Protein AF-A0A6F8PV97-F1 (afdb_monomer_lite)

Radius of gyration: 17.8 Å; chains: 1; bounding box: 42×23×50 Å

InterPro domains:
  IPR000701 Succinate dehydrogenase/fumarate reductase type B, transmembrane subunit [PF01127] (8-99)
  IPR014312 Succinate dehydrogenase, hydrophobic membrane anchor [TIGR02968] (8-107)
  IPR034804 Fumarate reductase/succinate dehydrogenase, transmembrane subunit [G3DSA:1.20.1300.10] (2-112)
  IPR034804 Fumarate reductase/succinate dehydrogenase, transmembrane subunit [SSF81343] (8-110)

Sequence (116 aa):
MIRLQKLSGAKAHRWQRISAWYLLLYLPALAIYISLVPQHNSLANIIGNLYYCTFGIASLLALLLVFIHAWVGGRDVLIDYTPRSNTYLWLTAYFAFLLLLAANLTLLVLAFNPIF

Secondary structure (DSSP, 8-state):
---GGGS-HHHHHHHHHHHHHHHHHHHHHHHHHHHHS---SSHHHHHHHHTSHHHHHHHHHHHHHHHHHHHHHHHHHHHHHS-TTTHHHHHHHHHHHHHHHHHHHHHHHHHT-TT-

pLDDT: mean 85.9, std 14.42, range [42.69, 98.31]

Structure (mmCIF, N/CA/C/O backbone):
data_AF-A0A6F8PV97-F1
#
_entry.id   AF-A0A6F8PV97-F1
#
loop_
_atom_site.group_PDB
_atom_site.id
_atom_site.type_symbol
_atom_site.label_atom_id
_atom_site.label_alt_id
_atom_site.label_comp_id
_atom_site.label_asym_id
_atom_site.label_entity_id
_atom_site.label_seq_id
_atom_site.pdbx_PDB_ins_code
_atom_site.Cartn_x
_atom_site.Cartn_y
_atom_site.Cartn_z
_atom_site.occupancy
_atom_site.B_iso_or_equiv
_atom_site.auth_seq_id
_atom_site.auth_comp_id
_atom_site.auth_asym_id
_atom_site.auth_atom_id
_atom_site.pdbx_PDB_model_num
ATOM 1 N N . MET A 1 1 ? -3.293 5.446 27.323 1.00 43.19 1 MET A N 1
ATOM 2 C CA . MET A 1 1 ? -4.610 5.069 26.760 1.00 43.19 1 MET A CA 1
ATOM 3 C C . MET A 1 1 ? -4.871 5.917 25.514 1.00 43.19 1 MET A C 1
ATOM 5 O O . MET A 1 1 ? -5.189 7.095 25.644 1.00 43.19 1 MET A O 1
ATOM 9 N N . ILE A 1 2 ? 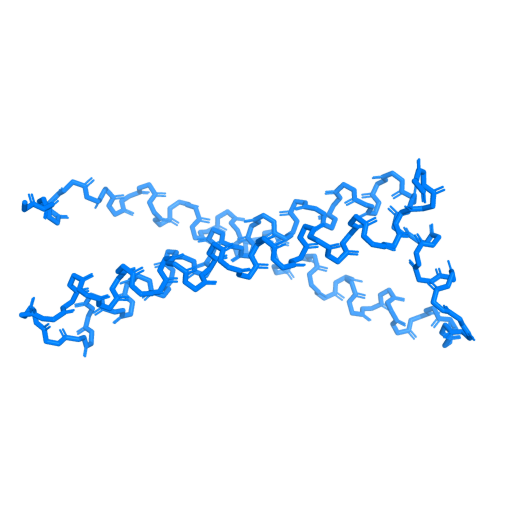-4.653 5.378 24.308 1.00 45.31 2 ILE A N 1
ATOM 10 C CA . ILE A 1 2 ? -4.990 6.099 23.067 1.00 45.31 2 ILE A CA 1
ATOM 11 C C . ILE A 1 2 ? -6.517 6.146 22.980 1.00 45.31 2 ILE A C 1
ATOM 13 O O . ILE A 1 2 ? -7.170 5.108 22.921 1.00 45.31 2 ILE A O 1
ATOM 17 N N . ARG A 1 3 ? -7.108 7.345 23.022 1.00 44.72 3 ARG A N 1
ATOM 18 C CA . ARG A 1 3 ? -8.554 7.501 22.826 1.00 44.72 3 ARG A CA 1
ATOM 19 C C . ARG A 1 3 ? -8.883 7.140 21.376 1.00 44.72 3 ARG A C 1
ATOM 21 O O . ARG A 1 3 ? -8.604 7.935 20.481 1.00 44.72 3 ARG A O 1
ATOM 28 N N . LEU A 1 4 ? -9.519 5.987 21.156 1.00 56.66 4 LEU A N 1
ATOM 29 C CA . LEU A 1 4 ? -10.042 5.557 19.847 1.00 56.66 4 LEU A CA 1
ATOM 30 C C . LEU A 1 4 ? -10.945 6.628 19.195 1.00 56.66 4 LEU A C 1
ATOM 32 O O . LEU A 1 4 ? -11.010 6.725 17.977 1.00 56.66 4 LEU A O 1
ATOM 36 N N . GLN A 1 5 ? -11.542 7.516 20.003 1.00 50.69 5 GLN A N 1
ATOM 37 C CA . GLN A 1 5 ? -12.316 8.686 19.562 1.00 50.69 5 GLN A CA 1
ATOM 38 C C . GLN A 1 5 ? -11.543 9.702 18.693 1.00 50.69 5 GLN A C 1
ATOM 40 O O . GLN A 1 5 ? -12.177 10.525 18.040 1.00 50.69 5 GLN A O 1
ATOM 45 N N . LYS A 1 6 ? -10.199 9.697 18.672 1.00 52.06 6 LYS A N 1
ATOM 46 C CA . LYS A 1 6 ? -9.399 10.656 17.877 1.00 52.06 6 LYS A CA 1
ATOM 47 C C . LYS A 1 6 ? -9.007 10.162 16.478 1.00 52.06 6 LYS A C 1
ATOM 49 O O . LYS A 1 6 ? -8.414 10.928 15.718 1.00 52.06 6 LYS A O 1
ATOM 54 N N . LEU A 1 7 ? -9.346 8.929 16.099 1.00 59.22 7 LEU A N 1
ATOM 55 C CA . LEU A 1 7 ? -9.169 8.454 14.725 1.00 59.22 7 LEU A CA 1
ATOM 56 C C . LEU A 1 7 ? -10.302 9.028 13.866 1.00 59.22 7 LEU A C 1
ATOM 58 O O . LEU A 1 7 ? -11.385 8.460 13.793 1.00 59.22 7 LEU A O 1
ATOM 62 N N . SER A 1 8 ? -10.095 10.195 13.247 1.00 65.56 8 SER A N 1
ATOM 63 C CA . SER A 1 8 ? -11.149 10.823 12.441 1.00 65.56 8 SER A CA 1
ATOM 64 C C . SER A 1 8 ? -11.486 9.950 11.222 1.00 65.56 8 SER A C 1
ATOM 66 O O . SER A 1 8 ? -10.761 9.979 10.219 1.00 65.56 8 SER A O 1
ATOM 68 N N . GLY A 1 9 ? -12.592 9.203 11.287 1.00 78.44 9 GLY A N 1
ATOM 69 C CA . GLY A 1 9 ? -13.050 8.320 10.207 1.00 78.44 9 GLY A CA 1
ATOM 70 C C . GLY A 1 9 ? -13.163 9.037 8.858 1.00 78.44 9 GLY A C 1
ATOM 71 O O . GLY A 1 9 ? -12.749 8.508 7.834 1.00 78.44 9 GLY A O 1
ATOM 72 N N . ALA A 1 10 ? -13.573 10.311 8.859 1.00 84.56 10 ALA A N 1
ATOM 73 C CA . ALA A 1 10 ? -13.695 11.114 7.642 1.00 84.56 10 ALA A CA 1
ATOM 74 C C . ALA A 1 10 ? -12.368 11.332 6.885 1.00 84.56 10 ALA A C 1
ATOM 76 O O . ALA A 1 10 ? -12.364 11.375 5.655 1.00 84.56 10 ALA A O 1
ATOM 77 N N . LYS A 1 11 ? -11.233 11.488 7.588 1.00 88.12 11 LYS A N 1
ATOM 78 C CA . LYS A 1 11 ? -9.916 11.615 6.931 1.00 88.12 11 LYS A CA 1
ATOM 79 C C . LYS A 1 11 ? -9.431 10.262 6.419 1.00 88.12 11 LYS A C 1
ATOM 81 O O . LYS A 1 11 ? -8.922 10.188 5.307 1.00 88.12 11 LYS A O 1
ATOM 86 N N . ALA A 1 12 ? -9.625 9.210 7.213 1.00 89.69 12 ALA A N 1
ATOM 87 C CA . ALA A 1 12 ? -9.244 7.848 6.860 1.00 89.69 12 ALA A CA 1
ATOM 88 C C . ALA A 1 12 ? -9.968 7.366 5.592 1.00 89.69 12 ALA A C 1
ATOM 90 O O . ALA A 1 12 ? -9.319 6.962 4.631 1.00 89.69 12 ALA A O 1
ATOM 91 N N . HIS A 1 13 ? -11.286 7.561 5.537 1.00 91.50 13 HIS A N 1
ATOM 92 C CA . HIS A 1 13 ? -12.106 7.234 4.375 1.00 91.50 13 HIS A CA 1
ATOM 93 C C . HIS A 1 13 ? -11.672 7.998 3.112 1.00 91.50 13 HIS A C 1
ATOM 95 O O . HIS A 1 13 ? -11.652 7.455 2.007 1.00 91.50 13 HIS A O 1
ATOM 101 N N . ARG A 1 14 ? -11.269 9.268 3.260 1.00 94.50 14 ARG A N 1
ATOM 102 C CA . ARG A 1 14 ? -10.745 10.070 2.143 1.00 94.50 14 ARG A CA 1
ATOM 103 C C . ARG A 1 14 ? -9.469 9.457 1.566 1.00 94.50 14 ARG A C 1
ATOM 105 O O . ARG A 1 14 ? -9.367 9.309 0.352 1.00 94.50 14 ARG A O 1
ATOM 112 N N . TRP A 1 15 ? -8.535 9.067 2.431 1.00 94.44 15 TRP A N 1
ATOM 113 C CA . TRP A 1 15 ? -7.292 8.412 2.026 1.00 94.44 15 TRP A CA 1
ATOM 114 C C . TRP A 1 15 ? -7.522 7.029 1.411 1.00 94.44 15 TRP A C 1
ATOM 116 O O . TRP A 1 15 ? -6.895 6.718 0.400 1.00 94.44 15 TRP A O 1
ATOM 126 N N . GLN A 1 16 ? -8.461 6.238 1.939 1.00 95.25 16 GLN A N 1
ATOM 127 C CA . GLN A 1 16 ? -8.902 4.979 1.321 1.00 95.25 16 GLN A CA 1
ATOM 128 C C . GLN A 1 16 ? -9.383 5.194 -0.116 1.00 95.25 16 GLN A C 1
ATOM 130 O O . GLN A 1 16 ? -8.942 4.490 -1.016 1.00 95.25 16 GLN A O 1
ATOM 135 N N . ARG A 1 17 ? -10.231 6.202 -0.358 1.00 97.19 17 ARG A N 1
ATOM 136 C CA . ARG A 1 17 ? -10.728 6.503 -1.709 1.00 97.19 17 ARG A CA 1
ATOM 137 C C . ARG A 1 17 ? -9.629 6.990 -2.650 1.00 97.19 17 ARG A C 1
ATOM 139 O O . ARG A 1 17 ? -9.565 6.522 -3.779 1.00 97.19 17 ARG A O 1
ATOM 146 N N . ILE A 1 18 ? -8.779 7.919 -2.205 1.00 97.00 18 ILE A N 1
ATOM 147 C CA . ILE A 1 18 ? -7.685 8.466 -3.029 1.00 97.00 18 ILE A CA 1
ATOM 148 C C . ILE A 1 18 ? -6.716 7.352 -3.437 1.00 97.00 18 ILE A C 1
ATOM 150 O O . ILE A 1 18 ? -6.408 7.207 -4.618 1.00 97.00 18 ILE A O 1
ATOM 154 N N . SER A 1 19 ? -6.276 6.543 -2.469 1.00 97.94 19 SER A N 1
ATOM 155 C CA . SER A 1 19 ? -5.397 5.400 -2.738 1.00 97.94 19 SER A CA 1
ATOM 156 C C . SER A 1 19 ? -6.062 4.379 -3.657 1.00 97.94 19 SER A C 1
ATOM 158 O O . SER A 1 19 ? -5.443 3.968 -4.630 1.00 97.94 19 SER A O 1
ATOM 160 N N . ALA A 1 20 ? -7.331 4.031 -3.421 1.00 97.88 20 ALA A N 1
ATOM 161 C CA . ALA A 1 20 ? -8.059 3.085 -4.262 1.00 97.88 20 ALA A CA 1
ATOM 162 C C . ALA A 1 20 ? -8.143 3.547 -5.720 1.00 97.88 20 ALA A C 1
ATOM 164 O O . ALA A 1 20 ? -7.842 2.764 -6.611 1.00 97.88 20 ALA A O 1
ATOM 165 N N . TRP A 1 21 ? -8.500 4.811 -5.975 1.00 98.31 21 TRP A N 1
ATOM 166 C CA . TRP A 1 21 ? -8.592 5.337 -7.341 1.00 98.31 21 TRP A CA 1
ATOM 167 C C . TRP A 1 21 ? -7.265 5.268 -8.084 1.00 98.31 21 TRP A C 1
ATOM 169 O O . TRP A 1 21 ? -7.226 4.844 -9.236 1.00 98.31 21 TRP A O 1
ATOM 179 N N . TYR A 1 22 ? -6.177 5.659 -7.423 1.00 98.06 22 TYR A N 1
ATOM 180 C CA . TYR A 1 22 ? -4.858 5.587 -8.033 1.00 98.06 22 TYR A CA 1
ATOM 181 C C . TYR A 1 22 ? -4.449 4.136 -8.310 1.00 98.06 22 TYR A C 1
ATOM 183 O O . TYR A 1 22 ? -4.048 3.811 -9.424 1.00 98.06 22 TYR A O 1
ATOM 191 N N . LEU A 1 23 ? -4.587 3.250 -7.318 1.00 98.00 23 LEU A N 1
ATOM 192 C CA . LEU A 1 23 ? -4.188 1.844 -7.427 1.00 98.00 23 LEU A CA 1
ATOM 193 C C . LEU A 1 23 ? -5.041 1.070 -8.437 1.00 98.00 23 LEU A C 1
ATOM 195 O O . LEU A 1 23 ? -4.508 0.219 -9.143 1.00 98.00 23 LEU A O 1
ATOM 199 N N . LEU A 1 24 ? -6.329 1.404 -8.555 1.00 98.06 24 LEU A N 1
ATOM 200 C CA . LEU A 1 24 ? -7.240 0.840 -9.550 1.00 98.06 24 LEU A CA 1
ATOM 201 C C . LEU A 1 24 ? -6.768 1.112 -10.979 1.00 98.06 24 LEU A C 1
ATOM 203 O O . LEU A 1 24 ? -6.962 0.271 -11.845 1.00 98.06 24 LEU A O 1
ATOM 207 N N . LEU A 1 25 ? -6.163 2.272 -11.234 1.00 96.75 25 LEU A N 1
ATOM 208 C CA . LEU A 1 25 ? -5.633 2.611 -12.554 1.00 96.75 25 LEU A CA 1
ATOM 209 C C . LEU A 1 25 ? -4.211 2.076 -12.737 1.00 96.75 25 LEU A C 1
ATOM 211 O O . LEU A 1 25 ? -3.886 1.495 -13.771 1.00 96.75 25 LEU A O 1
ATOM 215 N N . TYR A 1 26 ? -3.365 2.254 -11.724 1.00 96.12 26 TYR A N 1
ATOM 216 C CA . TYR A 1 26 ? -1.946 1.941 -11.808 1.00 96.12 26 TYR A CA 1
ATOM 217 C C . TYR A 1 26 ? -1.671 0.431 -11.851 1.00 96.12 26 TYR A C 1
ATOM 219 O O . TYR A 1 26 ? -0.874 -0.003 -12.677 1.00 96.12 26 TYR A O 1
ATOM 227 N N . LEU A 1 27 ? -2.322 -0.391 -11.015 1.00 95.56 27 LEU A N 1
ATOM 228 C CA . LEU A 1 27 ? -2.025 -1.830 -10.953 1.00 95.56 27 LEU A CA 1
ATOM 229 C C . LEU A 1 27 ? -2.378 -2.575 -12.255 1.00 95.56 27 LEU A C 1
ATOM 231 O O . LEU A 1 27 ? -1.532 -3.334 -12.731 1.00 95.56 27 LEU A O 1
ATOM 235 N N . PRO A 1 28 ? -3.548 -2.357 -12.893 1.00 96.44 28 PRO A N 1
ATOM 236 C CA . PRO A 1 28 ? -3.823 -2.943 -14.203 1.00 96.44 28 PRO A CA 1
ATOM 237 C C . PRO A 1 28 ? -2.883 -2.423 -15.290 1.00 96.44 28 PRO A C 1
ATOM 239 O O . PRO A 1 28 ? -2.408 -3.212 -16.103 1.00 96.44 28 PRO A O 1
ATOM 242 N N . ALA A 1 29 ? -2.566 -1.123 -15.292 1.00 92.81 29 ALA A N 1
ATOM 243 C CA . ALA A 1 29 ? -1.612 -0.558 -16.245 1.00 92.81 29 ALA A CA 1
ATOM 244 C C . ALA A 1 29 ? -0.217 -1.189 -16.096 1.00 92.81 29 ALA A C 1
ATOM 246 O O . ALA A 1 29 ? 0.409 -1.534 -17.096 1.00 92.81 29 ALA A O 1
ATOM 247 N N . LEU A 1 30 ? 0.240 -1.404 -14.859 1.00 90.69 30 LEU A N 1
ATOM 248 C CA . LEU A 1 30 ? 1.485 -2.105 -14.556 1.00 90.69 30 LEU A CA 1
ATOM 249 C C . LEU A 1 30 ? 1.445 -3.558 -15.046 1.00 90.69 30 LEU A C 1
ATOM 251 O O . LEU A 1 30 ? 2.399 -4.012 -15.670 1.00 90.69 30 LEU A O 1
ATOM 255 N N . ALA A 1 31 ? 0.347 -4.279 -14.805 1.00 91.38 31 ALA A N 1
ATOM 256 C CA . ALA A 1 31 ? 0.186 -5.656 -15.267 1.00 91.38 31 ALA A CA 1
ATOM 257 C C . ALA A 1 31 ? 0.232 -5.756 -16.802 1.00 91.38 31 ALA A C 1
ATOM 259 O O . ALA A 1 31 ? 0.936 -6.609 -17.342 1.00 91.38 31 ALA A O 1
ATOM 260 N N . ILE A 1 32 ? -0.455 -4.846 -17.504 1.00 91.38 32 ILE A N 1
ATOM 261 C CA . ILE A 1 32 ? -0.403 -4.745 -18.968 1.00 91.38 32 ILE A CA 1
ATOM 262 C C . ILE A 1 32 ? 1.027 -4.449 -19.420 1.00 91.38 32 ILE A C 1
ATOM 264 O O . ILE A 1 32 ? 1.549 -5.160 -20.274 1.00 91.38 32 ILE A O 1
ATOM 268 N N . TYR A 1 33 ? 1.689 -3.453 -18.829 1.00 85.81 33 TYR A N 1
ATOM 269 C CA . TYR A 1 33 ? 3.067 -3.105 -19.170 1.00 85.81 33 TYR A CA 1
ATOM 270 C C . TYR A 1 33 ? 4.005 -4.310 -19.032 1.00 85.81 33 TYR A C 1
ATOM 272 O O . TYR A 1 33 ? 4.685 -4.662 -19.990 1.00 85.81 33 TYR A O 1
ATOM 280 N N . ILE A 1 34 ? 3.975 -5.005 -17.891 1.00 83.75 34 ILE A N 1
ATOM 281 C CA . ILE A 1 34 ? 4.797 -6.201 -17.654 1.00 83.75 34 ILE A CA 1
ATOM 282 C C . ILE A 1 34 ? 4.477 -7.308 -18.669 1.00 83.75 34 ILE A C 1
ATOM 284 O O . ILE A 1 34 ? 5.390 -7.994 -19.115 1.00 83.75 34 ILE A O 1
ATOM 288 N N . SER A 1 35 ? 3.212 -7.472 -19.072 1.00 86.69 35 SER A N 1
ATOM 289 C CA . SER A 1 35 ? 2.820 -8.487 -20.064 1.00 86.69 35 SER A CA 1
ATOM 290 C C . SER A 1 35 ? 3.317 -8.201 -21.487 1.00 86.69 35 SER A C 1
ATOM 292 O O . SER A 1 35 ? 3.452 -9.125 -22.285 1.00 86.69 35 SER A O 1
ATOM 294 N N . LEU A 1 36 ? 3.574 -6.929 -21.806 1.00 85.75 36 LEU A N 1
ATOM 295 C CA . LEU A 1 36 ? 4.032 -6.480 -23.123 1.00 85.75 36 LEU A CA 1
ATOM 296 C C . LEU A 1 36 ? 5.556 -6.389 -23.218 1.00 85.75 36 LEU A C 1
ATOM 298 O O . LEU A 1 36 ? 6.106 -6.418 -24.320 1.00 85.75 36 LEU A O 1
ATOM 302 N N . VAL A 1 37 ? 6.244 -6.254 -22.085 1.00 75.25 37 VAL A N 1
ATOM 303 C CA . VAL A 1 37 ? 7.703 -6.240 -22.061 1.00 75.25 37 VAL A CA 1
ATOM 304 C C . VAL A 1 37 ? 8.204 -7.674 -22.275 1.00 75.25 37 VAL A C 1
ATOM 306 O O . VAL A 1 37 ? 7.772 -8.580 -21.558 1.00 75.25 37 VAL A O 1
ATOM 309 N N . PRO A 1 38 ? 9.104 -7.915 -23.253 1.00 73.81 38 PRO A N 1
ATOM 310 C CA . PRO A 1 38 ? 9.733 -9.221 -23.428 1.00 73.81 38 PRO A CA 1
ATOM 311 C C . PRO A 1 38 ? 10.295 -9.700 -22.094 1.00 73.81 38 PRO A C 1
ATOM 313 O O . PRO A 1 38 ? 10.831 -8.872 -21.353 1.00 73.81 38 PRO A O 1
ATOM 316 N N . GLN A 1 39 ? 10.171 -11.001 -21.791 1.00 69.31 39 GLN A N 1
ATOM 317 C CA . GLN A 1 39 ? 10.622 -11.547 -20.509 1.00 69.31 39 GLN A CA 1
ATOM 318 C C . GLN A 1 39 ? 11.974 -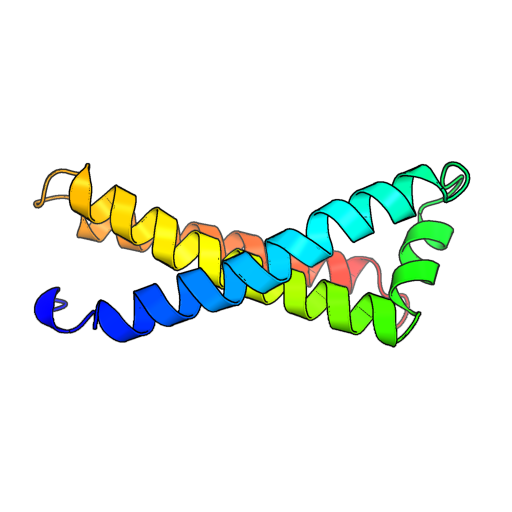10.945 -20.134 1.00 69.31 39 GLN A C 1
ATOM 320 O O . GLN A 1 39 ? 12.920 -10.943 -20.924 1.00 69.31 39 GLN A O 1
ATOM 325 N N . HIS A 1 40 ? 12.027 -10.331 -18.955 1.00 61.53 40 HIS A N 1
ATOM 326 C CA . HIS A 1 40 ? 13.240 -9.686 -18.499 1.00 61.53 40 HIS A CA 1
ATOM 327 C C . HIS A 1 40 ? 14.316 -10.756 -18.319 1.00 61.53 40 HIS A C 1
ATOM 329 O O . HIS A 1 40 ? 14.325 -11.479 -17.329 1.00 61.53 40 HIS A O 1
ATOM 335 N N . ASN A 1 41 ? 15.239 -10.837 -19.276 1.00 62.78 41 ASN A N 1
ATOM 336 C CA . ASN A 1 41 ? 16.325 -11.820 -19.260 1.00 62.78 41 ASN A CA 1
ATOM 337 C C . ASN A 1 41 ? 17.358 -11.556 -18.144 1.00 62.78 41 ASN A C 1
ATOM 339 O O . ASN A 1 41 ? 18.283 -12.344 -17.964 1.00 62.78 41 ASN A O 1
ATOM 343 N N . SER A 1 42 ? 17.242 -10.437 -17.416 1.00 73.94 42 SER A N 1
ATOM 344 C CA . SER A 1 42 ? 18.124 -10.082 -16.304 1.00 73.94 42 SER A CA 1
ATOM 345 C C . SER A 1 42 ? 17.463 -9.107 -15.321 1.00 73.94 42 SER A C 1
ATOM 347 O O . SER A 1 42 ? 16.610 -8.295 -15.687 1.00 73.94 42 SER A O 1
ATOM 349 N N . LEU A 1 43 ? 17.925 -9.140 -14.067 1.00 72.31 43 LEU A N 1
ATOM 350 C CA . LEU A 1 43 ? 17.568 -8.170 -13.027 1.00 72.31 43 LEU A CA 1
ATOM 351 C C . LEU A 1 43 ? 17.929 -6.726 -13.425 1.00 72.31 43 LEU A C 1
ATOM 353 O O . LEU A 1 43 ? 17.195 -5.794 -13.106 1.00 72.31 43 LEU A O 1
ATOM 357 N N . ALA A 1 44 ? 19.022 -6.544 -14.171 1.00 74.38 44 ALA A N 1
ATOM 358 C CA . ALA A 1 44 ? 19.461 -5.235 -14.650 1.00 74.38 44 ALA A CA 1
ATOM 359 C C . ALA A 1 44 ? 18.419 -4.567 -15.564 1.00 74.38 44 ALA A C 1
ATOM 361 O O . ALA A 1 44 ? 18.208 -3.362 -15.466 1.00 74.38 44 ALA A O 1
ATOM 362 N N . ASN A 1 45 ? 17.710 -5.344 -16.391 1.00 74.94 45 ASN A N 1
ATOM 363 C CA . ASN A 1 45 ? 16.653 -4.814 -17.257 1.00 74.94 45 ASN A CA 1
ATOM 364 C C . ASN A 1 45 ? 15.429 -4.345 -16.453 1.00 74.94 45 ASN A C 1
ATOM 366 O O . ASN A 1 45 ? 14.793 -3.358 -16.815 1.00 74.94 45 ASN A O 1
ATOM 370 N N . ILE A 1 46 ? 15.116 -5.023 -15.344 1.00 74.19 46 ILE A N 1
ATOM 371 C CA . ILE A 1 46 ? 14.034 -4.625 -14.430 1.00 74.19 46 ILE A CA 1
ATOM 372 C C . ILE A 1 46 ? 14.407 -3.324 -13.714 1.00 74.19 46 ILE A C 1
ATOM 374 O O . ILE A 1 46 ? 13.614 -2.385 -13.674 1.00 74.19 46 ILE A O 1
ATOM 378 N N . ILE A 1 47 ? 15.633 -3.251 -13.190 1.00 75.00 47 ILE A N 1
ATOM 379 C CA . ILE A 1 47 ? 16.156 -2.062 -12.508 1.00 75.00 47 ILE A CA 1
ATOM 380 C C . ILE A 1 47 ? 16.229 -0.868 -13.472 1.00 75.00 47 ILE A C 1
ATOM 382 O O . ILE A 1 47 ? 15.816 0.232 -13.115 1.00 75.00 47 ILE A O 1
ATOM 386 N N . GLY A 1 48 ? 16.669 -1.084 -14.716 1.00 74.31 48 GLY A N 1
ATOM 387 C CA . GLY A 1 48 ? 16.709 -0.054 -15.757 1.00 74.31 48 GLY A CA 1
ATOM 388 C C . GLY A 1 48 ? 15.351 0.612 -15.992 1.00 74.31 48 GLY A C 1
ATOM 389 O O . GLY A 1 48 ? 15.278 1.834 -16.117 1.00 74.31 48 GLY A O 1
ATOM 390 N N . ASN A 1 49 ? 14.261 -0.159 -15.945 1.00 74.12 49 ASN A N 1
ATOM 391 C CA . ASN A 1 49 ? 12.915 0.388 -16.101 1.00 74.12 49 ASN A CA 1
ATOM 392 C C . ASN A 1 49 ? 12.492 1.308 -14.946 1.00 74.12 49 ASN A C 1
ATOM 394 O O . ASN A 1 49 ? 11.758 2.271 -15.166 1.00 74.12 49 ASN A O 1
ATOM 398 N N . LEU A 1 50 ? 12.978 1.053 -13.726 1.00 72.94 50 LEU A N 1
ATOM 399 C CA . LEU A 1 50 ? 12.700 1.895 -12.557 1.00 72.94 50 LEU A CA 1
ATOM 400 C C . LEU A 1 50 ? 13.360 3.279 -12.658 1.00 72.94 50 LEU A C 1
ATOM 402 O O . LEU A 1 50 ? 12.862 4.227 -12.052 1.00 72.94 50 LEU A O 1
ATOM 406 N N . TYR A 1 51 ? 14.429 3.416 -13.450 1.00 74.75 51 TYR A N 1
ATOM 407 C CA . TYR A 1 51 ? 15.104 4.696 -13.683 1.00 74.75 51 TYR A CA 1
ATOM 408 C C . TYR A 1 51 ? 14.418 5.581 -14.733 1.00 74.75 51 TYR A C 1
ATOM 410 O O . TYR A 1 51 ? 14.762 6.761 -14.846 1.00 74.75 51 TYR A O 1
ATOM 418 N N . TYR A 1 52 ? 13.405 5.088 -15.460 1.00 80.12 52 TYR A N 1
ATOM 419 C CA . TYR A 1 52 ? 12.524 5.984 -16.211 1.00 80.12 52 TYR A CA 1
ATOM 420 C C . TYR A 1 52 ? 11.744 6.848 -15.221 1.00 80.12 52 TYR A C 1
ATOM 422 O O . TYR A 1 52 ? 10.836 6.369 -14.549 1.00 80.12 52 TYR A O 1
ATOM 430 N N . CYS A 1 53 ? 12.101 8.132 -15.146 1.00 76.19 53 CYS A N 1
ATOM 431 C CA . CYS A 1 53 ? 11.628 9.076 -14.128 1.00 76.19 53 CYS A CA 1
ATOM 432 C C . CYS A 1 53 ? 10.105 9.026 -13.898 1.00 76.19 53 CYS A C 1
ATOM 434 O O . CYS A 1 53 ? 9.644 8.949 -12.760 1.00 76.19 53 CYS A O 1
ATOM 436 N N . THR A 1 54 ? 9.310 8.986 -14.970 1.00 83.94 54 THR A N 1
ATOM 437 C CA . THR A 1 54 ? 7.844 8.903 -14.883 1.00 83.94 54 THR A CA 1
ATOM 438 C C . THR A 1 54 ? 7.357 7.579 -14.295 1.00 83.94 54 THR A C 1
ATOM 440 O O . THR A 1 54 ? 6.483 7.585 -13.427 1.00 83.94 54 THR A O 1
ATOM 443 N N . PHE A 1 55 ? 7.933 6.453 -14.721 1.00 85.81 55 PHE A N 1
ATOM 444 C CA . PHE A 1 55 ? 7.593 5.127 -14.209 1.00 85.81 55 PHE A CA 1
ATOM 445 C C . PHE A 1 55 ? 8.040 4.961 -12.754 1.00 85.81 55 PHE A C 1
ATOM 447 O O . PHE A 1 55 ? 7.247 4.532 -11.918 1.00 85.81 55 PHE A O 1
ATOM 454 N N . GLY A 1 56 ? 9.267 5.363 -12.419 1.00 86.00 56 GLY A N 1
ATOM 455 C CA . GLY A 1 56 ? 9.807 5.306 -11.062 1.00 86.00 56 GLY A CA 1
ATOM 456 C C . GLY A 1 56 ? 8.988 6.128 -10.064 1.00 86.00 56 GLY A C 1
ATOM 457 O O . GLY A 1 56 ? 8.561 5.598 -9.040 1.00 86.00 56 GLY A O 1
ATOM 458 N N . ILE A 1 57 ? 8.678 7.392 -10.383 1.00 89.69 57 ILE A N 1
ATOM 459 C CA . ILE A 1 57 ? 7.858 8.257 -9.515 1.00 89.69 57 ILE A CA 1
ATOM 460 C C . ILE A 1 57 ? 6.445 7.688 -9.347 1.00 89.69 57 ILE A C 1
ATOM 462 O O . ILE A 1 57 ? 5.941 7.635 -8.224 1.00 89.69 57 ILE A O 1
ATOM 466 N N . ALA A 1 58 ? 5.812 7.235 -10.434 1.00 92.25 58 ALA A N 1
ATOM 467 C CA . ALA A 1 58 ? 4.489 6.618 -10.360 1.00 92.25 58 ALA A CA 1
ATOM 468 C C . ALA A 1 58 ? 4.502 5.352 -9.487 1.00 92.25 58 ALA A C 1
ATOM 470 O O . ALA A 1 58 ? 3.613 5.153 -8.665 1.00 92.25 58 ALA A O 1
ATOM 471 N N . SER A 1 59 ? 5.552 4.537 -9.598 1.00 91.19 59 SER A N 1
ATOM 472 C CA . SER A 1 59 ? 5.726 3.318 -8.802 1.00 91.19 59 SER A CA 1
ATOM 473 C C . SER A 1 59 ? 5.957 3.616 -7.318 1.00 91.19 59 SER A C 1
ATOM 475 O O . SER A 1 59 ? 5.367 2.963 -6.459 1.00 91.19 59 SER A O 1
ATOM 477 N N . LEU A 1 60 ? 6.758 4.635 -6.994 1.00 90.94 60 LEU A N 1
ATOM 478 C CA . LEU A 1 60 ? 6.967 5.089 -5.615 1.00 90.94 60 LEU A CA 1
ATOM 479 C C . LEU A 1 60 ? 5.675 5.634 -4.997 1.00 90.94 60 LEU A C 1
ATOM 481 O O . LEU A 1 60 ? 5.356 5.323 -3.847 1.00 90.94 60 LEU A O 1
ATOM 485 N N . LEU A 1 61 ? 4.906 6.407 -5.766 1.00 95.06 61 LEU A N 1
ATOM 486 C CA . LEU A 1 61 ? 3.601 6.893 -5.333 1.00 95.06 61 LEU A CA 1
ATOM 487 C C . LEU A 1 61 ? 2.617 5.734 -5.125 1.00 95.06 61 LEU A C 1
ATOM 489 O O . LEU A 1 61 ? 1.922 5.709 -4.109 1.00 95.06 61 LEU A O 1
ATOM 493 N N . ALA A 1 62 ? 2.590 4.755 -6.035 1.00 96.06 62 ALA A N 1
ATOM 494 C CA . ALA A 1 62 ? 1.791 3.544 -5.881 1.00 96.06 62 ALA A CA 1
ATOM 495 C C . ALA A 1 62 ? 2.146 2.815 -4.582 1.00 96.06 62 ALA A C 1
ATOM 497 O O . ALA A 1 62 ? 1.255 2.495 -3.799 1.00 96.06 62 ALA A O 1
ATOM 498 N N . LEU A 1 63 ? 3.439 2.617 -4.311 1.00 95.00 63 LEU A N 1
ATOM 499 C CA . LEU A 1 63 ? 3.908 1.940 -3.108 1.00 95.00 63 LEU A CA 1
ATOM 500 C C . LEU A 1 63 ? 3.466 2.677 -1.836 1.00 95.00 63 LEU A C 1
ATOM 502 O O . LEU A 1 63 ? 2.893 2.061 -0.937 1.00 95.00 63 LEU A O 1
ATOM 506 N N . LEU A 1 64 ? 3.647 4.000 -1.782 1.00 95.81 64 LEU A N 1
ATOM 507 C CA . LEU A 1 64 ? 3.165 4.826 -0.672 1.00 95.81 64 LEU A CA 1
ATOM 508 C C . LEU A 1 64 ? 1.650 4.667 -0.466 1.00 95.81 64 LEU A C 1
ATOM 510 O O . LEU A 1 64 ? 1.182 4.495 0.662 1.00 95.81 64 LEU A O 1
ATOM 514 N N . LEU A 1 65 ? 0.876 4.703 -1.552 1.00 97.62 65 LEU A N 1
ATOM 515 C CA . LEU A 1 65 ? -0.576 4.569 -1.493 1.00 97.62 65 LEU A CA 1
ATOM 516 C C . LEU A 1 65 ? -1.020 3.158 -1.097 1.00 97.62 65 LEU A C 1
ATOM 518 O O . LEU A 1 65 ? -2.023 3.053 -0.395 1.00 97.62 65 LEU A O 1
ATOM 522 N N . VAL A 1 66 ? -0.275 2.102 -1.444 1.00 97.88 66 VAL A N 1
ATOM 523 C CA . VAL A 1 66 ? -0.508 0.738 -0.932 1.00 97.88 66 VAL A CA 1
ATOM 524 C C . VAL A 1 66 ? -0.357 0.705 0.585 1.00 97.88 66 VAL A C 1
ATOM 526 O O . VAL A 1 66 ? -1.249 0.197 1.259 1.00 97.88 66 VAL A O 1
ATOM 529 N N . PHE A 1 67 ? 0.709 1.285 1.145 1.00 97.62 67 PHE A N 1
ATOM 530 C CA . PHE A 1 67 ? 0.898 1.321 2.601 1.00 97.62 67 PHE A CA 1
ATOM 531 C C . PHE A 1 67 ? -0.220 2.084 3.313 1.00 97.62 67 PHE A C 1
ATOM 533 O O . PHE A 1 67 ? -0.732 1.620 4.332 1.00 97.62 67 PHE A O 1
ATOM 540 N N . ILE A 1 68 ? -0.635 3.228 2.765 1.00 96.38 68 ILE A N 1
ATOM 541 C CA . ILE A 1 68 ? -1.760 4.00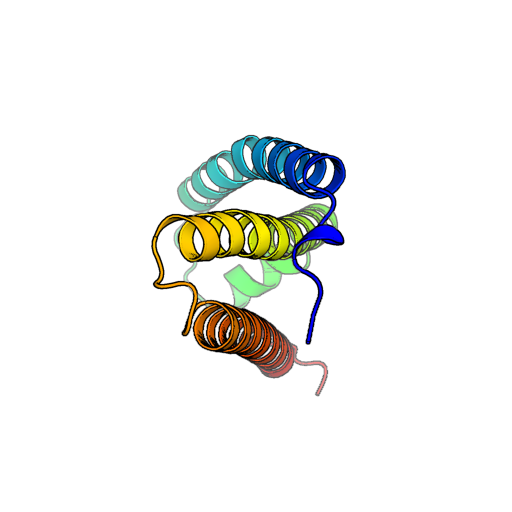1 3.306 1.00 96.38 68 ILE A CA 1
ATOM 542 C C . ILE A 1 68 ? -3.057 3.186 3.227 1.00 96.38 68 ILE A C 1
ATOM 544 O O . ILE A 1 68 ? -3.792 3.111 4.213 1.00 96.38 68 ILE A O 1
ATOM 548 N N . HIS A 1 69 ? -3.339 2.568 2.078 1.00 97.69 69 HIS A N 1
ATOM 549 C CA . HIS A 1 69 ? -4.550 1.780 1.857 1.00 97.69 69 HIS A CA 1
ATOM 550 C C . HIS A 1 69 ? -4.616 0.575 2.798 1.00 97.69 69 HIS A C 1
ATOM 552 O O . HIS A 1 69 ? -5.627 0.369 3.472 1.00 97.69 69 HIS A O 1
ATOM 558 N N . ALA A 1 70 ? -3.513 -0.171 2.888 1.00 97.50 70 ALA A N 1
ATOM 559 C CA . ALA A 1 70 ? -3.364 -1.311 3.776 1.00 97.50 70 ALA A CA 1
ATOM 560 C C . ALA A 1 70 ? -3.543 -0.886 5.236 1.00 97.50 70 ALA A C 1
ATOM 562 O O . ALA A 1 70 ? -4.383 -1.454 5.925 1.00 97.50 70 ALA A O 1
ATOM 563 N N . TRP A 1 71 ? -2.847 0.164 5.690 1.00 96.69 71 TRP A N 1
ATOM 564 C CA . TRP A 1 71 ? -2.963 0.640 7.068 1.00 96.69 71 TRP A CA 1
ATOM 565 C C . TRP A 1 71 ? -4.405 0.964 7.449 1.00 96.69 71 TRP A C 1
ATOM 567 O O . TRP A 1 71 ? -4.884 0.495 8.479 1.00 96.69 71 TRP A O 1
ATOM 577 N N . VAL A 1 72 ? -5.106 1.754 6.631 1.00 95.44 72 VAL A N 1
ATOM 578 C CA . VAL A 1 72 ? -6.475 2.157 6.960 1.00 95.44 72 VAL A CA 1
ATOM 579 C C . VAL A 1 72 ? -7.429 0.961 6.905 1.00 95.44 72 VAL A C 1
ATOM 581 O O . VAL A 1 72 ? -8.157 0.743 7.868 1.00 95.44 72 VAL A O 1
ATOM 584 N N . GLY A 1 73 ? -7.394 0.162 5.833 1.00 95.75 73 GLY A N 1
ATOM 585 C CA . GLY A 1 73 ? -8.271 -1.003 5.689 1.00 95.75 73 GLY A CA 1
ATOM 586 C C . GLY A 1 73 ? -8.034 -2.064 6.765 1.00 95.75 73 GLY A C 1
ATOM 587 O O . GLY A 1 73 ? -8.976 -2.513 7.411 1.00 95.75 73 GLY A O 1
ATOM 588 N N . GLY A 1 74 ? -6.773 -2.417 7.017 1.00 96.25 74 GLY A N 1
ATOM 589 C CA . GLY A 1 74 ? -6.400 -3.385 8.046 1.00 96.25 74 GLY A CA 1
ATOM 590 C C . GLY A 1 74 ? -6.735 -2.901 9.457 1.00 96.25 74 GLY A C 1
ATOM 591 O O . GLY A 1 74 ? -7.248 -3.675 10.259 1.00 96.25 74 GLY A O 1
ATOM 592 N N . ARG A 1 75 ? -6.526 -1.612 9.759 1.00 94.69 75 ARG A N 1
ATOM 593 C CA . ARG A 1 75 ? -6.948 -1.015 11.036 1.00 94.69 75 ARG A CA 1
ATOM 594 C C . ARG A 1 75 ? -8.450 -1.180 11.259 1.00 94.69 75 ARG A C 1
ATOM 596 O O . ARG A 1 75 ? -8.840 -1.556 12.360 1.00 94.69 75 ARG A O 1
ATOM 603 N N . ASP A 1 76 ? -9.264 -0.879 10.251 1.00 93.88 76 ASP A N 1
ATOM 604 C CA . ASP A 1 76 ? -10.725 -0.941 10.365 1.00 93.88 76 ASP A CA 1
ATOM 605 C C . ASP A 1 76 ? -11.193 -2.388 10.588 1.00 93.88 76 ASP A C 1
ATOM 607 O O . ASP A 1 76 ? -11.927 -2.649 11.537 1.00 93.88 76 ASP A O 1
ATOM 611 N N . VAL A 1 77 ? -10.635 -3.353 9.844 1.00 95.94 77 VAL A N 1
ATOM 612 C CA . VAL A 1 77 ? -10.863 -4.791 10.083 1.00 95.94 77 VAL A CA 1
ATOM 613 C C . VAL A 1 77 ? -10.482 -5.189 11.514 1.00 95.94 77 VAL A C 1
ATOM 615 O O . VAL A 1 77 ? -11.241 -5.870 12.199 1.00 95.94 77 VAL A O 1
ATOM 618 N N . LEU A 1 78 ? -9.321 -4.762 12.012 1.00 96.12 78 LEU A N 1
ATOM 619 C CA . LEU A 1 78 ? -8.900 -5.114 13.369 1.00 96.12 78 LEU A CA 1
ATOM 620 C C . LEU A 1 78 ? -9.817 -4.510 14.436 1.00 96.12 78 LEU A C 1
ATOM 622 O O . LEU A 1 78 ? -10.093 -5.170 15.435 1.00 96.12 78 LEU A O 1
ATOM 626 N N . ILE A 1 79 ? -10.300 -3.282 14.246 1.00 93.19 79 ILE A N 1
ATOM 627 C CA . ILE A 1 79 ? -11.243 -2.645 15.175 1.00 93.19 79 ILE A CA 1
ATOM 628 C C . ILE A 1 79 ? -12.578 -3.399 15.206 1.00 93.19 79 ILE A C 1
ATOM 630 O O . ILE A 1 79 ? -13.128 -3.585 16.292 1.00 93.19 79 ILE A O 1
ATOM 634 N N . ASP A 1 80 ? -13.063 -3.849 14.050 1.00 94.69 80 ASP A N 1
ATOM 635 C CA . ASP A 1 80 ? -14.374 -4.491 13.926 1.00 94.69 80 ASP A CA 1
ATOM 636 C C . ASP A 1 80 ? -14.371 -5.951 14.402 1.00 94.69 80 ASP A C 1
ATOM 638 O O . ASP A 1 80 ? -15.355 -6.413 14.981 1.00 94.69 80 ASP A O 1
ATOM 642 N N . TYR A 1 81 ? -13.265 -6.674 14.197 1.00 96.31 81 TYR A N 1
ATOM 643 C CA . TYR A 1 81 ? -13.229 -8.131 14.375 1.00 96.31 81 TYR A CA 1
ATOM 644 C C . TYR A 1 81 ? -12.344 -8.634 15.525 1.00 96.31 81 TYR A C 1
ATOM 646 O O . TYR A 1 81 ? -12.364 -9.830 15.815 1.00 96.31 81 TYR A O 1
ATOM 654 N N . THR A 1 82 ? -11.578 -7.778 16.215 1.00 94.81 82 THR A N 1
ATOM 655 C CA . THR A 1 82 ? -10.775 -8.219 17.375 1.00 94.81 82 THR A CA 1
ATOM 656 C C . THR A 1 82 ? -11.441 -7.897 18.716 1.00 94.81 82 THR A C 1
ATOM 658 O O . THR A 1 82 ? -12.094 -6.861 18.856 1.00 94.81 82 THR A O 1
ATOM 661 N N . PRO A 1 83 ? -11.250 -8.733 19.758 1.00 94.19 83 PRO A N 1
ATOM 662 C CA . PRO A 1 83 ? -11.724 -8.413 21.100 1.00 94.19 83 PRO A CA 1
ATOM 663 C C . PRO A 1 83 ? -11.130 -7.094 21.604 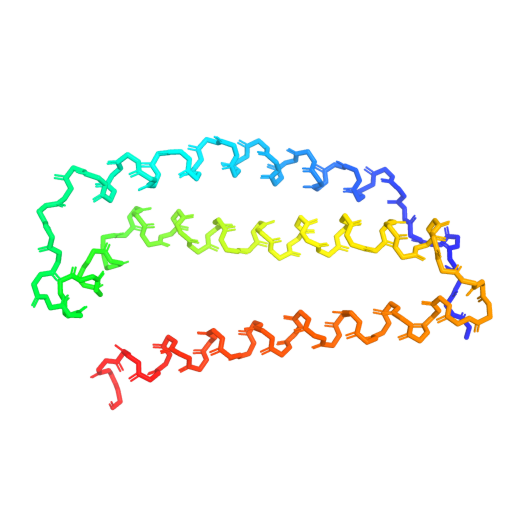1.00 94.19 83 PRO A C 1
ATOM 665 O O . PRO A 1 83 ? -9.911 -6.912 21.575 1.00 94.19 83 PRO A O 1
ATOM 668 N N . ARG A 1 84 ? -11.976 -6.208 22.150 1.00 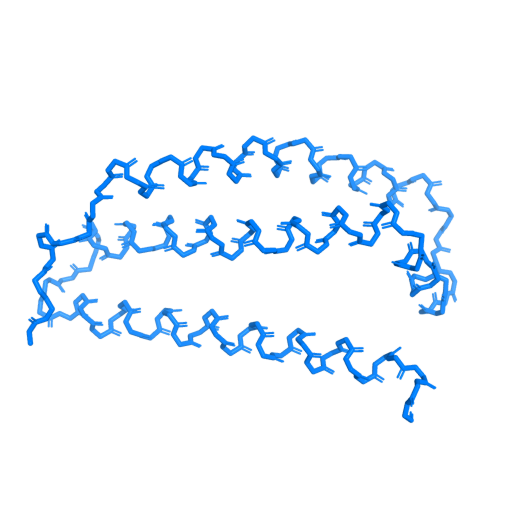89.94 84 ARG A N 1
ATOM 669 C CA . ARG A 1 84 ? -11.583 -4.858 22.609 1.00 89.94 84 ARG A CA 1
ATOM 670 C C . ARG A 1 84 ? -10.408 -4.844 23.588 1.00 89.94 84 ARG A C 1
ATOM 672 O O . ARG A 1 84 ? -9.632 -3.892 23.585 1.00 89.94 84 ARG A O 1
ATOM 679 N N . SER A 1 85 ? -10.276 -5.882 24.415 1.00 93.25 85 SER A N 1
ATOM 680 C CA . SER A 1 85 ? -9.164 -6.036 25.361 1.00 93.25 85 SER A CA 1
ATOM 681 C C . SER A 1 85 ? -7.806 -6.117 24.660 1.00 93.25 85 SER A C 1
ATOM 683 O O . SER A 1 85 ? -6.804 -5.669 25.210 1.00 93.25 85 SER A O 1
ATOM 685 N N . ASN A 1 86 ? -7.781 -6.649 23.434 1.00 94.31 86 ASN A N 1
ATOM 686 C CA . ASN A 1 86 ? -6.565 -6.971 22.695 1.00 94.31 86 ASN A CA 1
ATOM 687 C C . ASN A 1 86 ? -6.408 -6.123 21.421 1.00 94.31 86 ASN A C 1
ATOM 689 O O . ASN A 1 86 ? -5.332 -6.131 20.831 1.00 94.31 86 ASN A O 1
ATOM 693 N N . THR A 1 87 ? -7.427 -5.367 20.991 1.00 92.75 87 THR A N 1
ATOM 694 C CA . THR A 1 87 ? -7.384 -4.542 19.765 1.00 92.75 87 THR A CA 1
ATOM 695 C C . THR A 1 87 ? -6.164 -3.628 19.713 1.00 92.75 87 THR A C 1
ATOM 697 O O . THR A 1 87 ? -5.541 -3.493 18.666 1.00 92.75 87 THR A O 1
ATOM 700 N N . TYR A 1 88 ? -5.773 -3.029 20.843 1.00 92.69 88 TYR A N 1
ATOM 701 C CA . TYR A 1 88 ? -4.572 -2.194 20.897 1.00 92.69 88 TYR A CA 1
ATOM 702 C C . TYR A 1 88 ? -3.305 -2.977 20.525 1.00 92.69 88 TYR A C 1
ATOM 704 O O . TYR A 1 88 ? -2.537 -2.519 19.686 1.00 92.69 88 TYR A O 1
ATOM 712 N N . LEU A 1 89 ? -3.124 -4.173 21.098 1.00 96.00 89 LEU A N 1
ATOM 713 C CA . LEU A 1 89 ? -1.988 -5.044 20.799 1.00 96.00 89 LEU A CA 1
ATOM 714 C C . LEU A 1 89 ? -1.945 -5.389 19.306 1.00 96.00 89 LEU A C 1
ATOM 716 O O . LEU A 1 89 ? -0.896 -5.258 18.680 1.00 96.00 89 LEU A O 1
ATOM 720 N N . TRP A 1 90 ? -3.088 -5.768 18.727 1.00 96.31 90 TRP A N 1
ATOM 721 C CA . TRP A 1 90 ? -3.185 -6.115 17.309 1.00 96.31 90 TRP A CA 1
ATOM 722 C C . TRP A 1 90 ? -2.896 -4.932 16.387 1.00 96.31 90 TRP A C 1
ATOM 724 O O . TRP A 1 90 ? -2.161 -5.084 15.415 1.00 96.31 90 TRP A O 1
ATOM 734 N N . LEU A 1 91 ? -3.410 -3.744 16.708 1.00 96.12 91 LEU A N 1
ATOM 735 C CA . LEU A 1 91 ? -3.117 -2.526 15.953 1.00 96.12 91 LEU A CA 1
ATOM 736 C C . LEU A 1 91 ? -1.629 -2.163 16.015 1.00 96.12 91 LEU A C 1
ATOM 738 O O . LEU A 1 91 ? -1.052 -1.792 14.994 1.00 96.12 91 LEU A O 1
ATOM 742 N N . THR A 1 92 ? -0.997 -2.290 17.185 1.00 96.25 92 THR A N 1
ATOM 743 C CA . THR A 1 92 ? 0.443 -2.052 17.340 1.00 96.25 92 THR A CA 1
ATOM 744 C C . THR A 1 92 ? 1.266 -3.072 16.559 1.00 96.25 92 THR A C 1
ATOM 746 O O . THR A 1 92 ? 2.177 -2.678 15.836 1.00 96.25 92 THR A O 1
ATOM 749 N N . ALA A 1 93 ? 0.931 -4.361 16.653 1.00 97.50 93 ALA A N 1
ATOM 750 C CA . ALA A 1 93 ? 1.612 -5.419 15.912 1.00 97.50 93 ALA A CA 1
ATOM 751 C C . ALA A 1 93 ? 1.475 -5.226 14.394 1.00 97.50 93 ALA A C 1
ATOM 753 O O . ALA A 1 93 ? 2.459 -5.329 13.666 1.00 97.50 93 ALA A O 1
ATOM 754 N N . TYR A 1 94 ? 0.278 -4.872 13.919 1.00 97.75 94 TYR A N 1
ATOM 755 C CA . TYR A 1 94 ? 0.029 -4.605 12.506 1.00 97.75 94 TYR A CA 1
ATOM 756 C C . TYR A 1 94 ? 0.795 -3.379 11.998 1.00 97.75 94 TYR A C 1
ATOM 758 O O . TYR A 1 94 ? 1.424 -3.431 10.943 1.00 97.75 94 TYR A O 1
ATOM 766 N N . PHE A 1 95 ? 0.809 -2.290 12.769 1.00 96.56 95 PHE A N 1
ATOM 767 C CA . PHE A 1 95 ? 1.603 -1.111 12.431 1.00 96.56 95 PHE A CA 1
ATOM 768 C C . PHE A 1 95 ? 3.103 -1.432 12.372 1.00 96.56 95 PHE A C 1
ATOM 770 O O . PHE A 1 95 ? 3.775 -1.057 11.414 1.00 96.56 95 PHE A O 1
ATOM 777 N N . ALA A 1 96 ? 3.619 -2.173 13.359 1.00 97.81 96 ALA A N 1
ATOM 778 C CA . ALA A 1 96 ? 5.011 -2.613 13.384 1.00 97.81 96 ALA A CA 1
ATOM 779 C C . ALA A 1 96 ? 5.350 -3.502 12.179 1.00 97.81 96 ALA A C 1
ATOM 781 O O . ALA A 1 96 ? 6.395 -3.316 11.562 1.00 97.81 96 ALA A O 1
ATOM 782 N N . PHE A 1 97 ? 4.451 -4.411 11.793 1.00 97.94 97 PHE A N 1
ATOM 783 C CA . PHE A 1 97 ? 4.599 -5.224 10.588 1.00 97.94 97 PHE A CA 1
ATOM 784 C C . PHE A 1 97 ? 4.715 -4.365 9.319 1.00 97.94 97 PHE A C 1
ATOM 786 O O . PHE A 1 97 ? 5.634 -4.571 8.528 1.00 97.94 97 PHE A O 1
ATOM 793 N N . LEU A 1 98 ? 3.843 -3.366 9.140 1.00 97.44 98 LEU A N 1
ATOM 794 C CA . LEU A 1 98 ? 3.923 -2.463 7.986 1.00 97.44 98 LEU A CA 1
ATOM 795 C C . LEU A 1 98 ? 5.223 -1.645 7.977 1.00 97.44 98 LEU A C 1
ATOM 797 O O . LEU A 1 98 ? 5.812 -1.456 6.915 1.00 97.44 98 LEU A O 1
ATOM 801 N N . LEU A 1 99 ? 5.702 -1.196 9.142 1.00 97.25 99 LEU A N 1
ATOM 802 C CA . LEU A 1 99 ? 6.993 -0.510 9.252 1.00 97.25 99 LEU A CA 1
ATOM 803 C C . LEU A 1 99 ? 8.170 -1.425 8.902 1.00 97.25 99 LEU A C 1
ATOM 805 O O . LEU A 1 99 ? 9.069 -1.002 8.178 1.00 97.25 99 LEU A O 1
ATOM 809 N N . LEU A 1 100 ? 8.163 -2.673 9.378 1.00 97.88 100 LEU A N 1
ATOM 810 C CA . LEU A 1 100 ? 9.186 -3.662 9.033 1.00 97.88 100 LE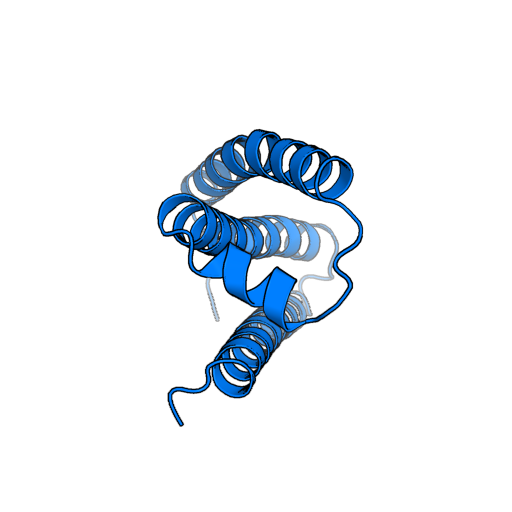U A CA 1
ATOM 811 C C . LEU A 1 100 ? 9.197 -3.946 7.531 1.00 97.88 100 LEU A C 1
ATOM 813 O O . LEU A 1 100 ? 10.269 -4.002 6.933 1.00 97.88 100 LEU A O 1
ATOM 817 N N . LEU A 1 101 ? 8.023 -4.062 6.907 1.00 96.56 101 LEU A N 1
ATOM 818 C CA . LEU A 1 101 ? 7.907 -4.225 5.461 1.00 96.56 101 LEU A CA 1
ATOM 819 C C . LEU A 1 101 ? 8.478 -3.009 4.713 1.00 96.56 101 LEU A C 1
ATOM 821 O O . LEU A 1 101 ? 9.261 -3.176 3.783 1.00 96.56 101 LEU A O 1
ATOM 825 N N . ALA A 1 102 ? 8.151 -1.787 5.141 1.00 94.75 102 ALA A N 1
ATOM 826 C CA . ALA A 1 102 ? 8.695 -0.566 4.544 1.00 94.75 102 ALA A CA 1
ATOM 827 C C . ALA A 1 102 ? 10.226 -0.464 4.699 1.00 94.75 102 ALA A C 1
ATOM 829 O O . ALA A 1 102 ? 10.925 -0.085 3.755 1.00 94.75 102 ALA A O 1
ATOM 830 N N . ALA A 1 103 ? 10.761 -0.845 5.862 1.00 94.94 103 ALA A N 1
ATOM 831 C CA . ALA A 1 103 ? 12.199 -0.896 6.107 1.00 94.94 103 ALA A CA 1
ATOM 832 C C . ALA A 1 103 ? 12.880 -1.954 5.228 1.00 94.94 103 ALA A C 1
ATOM 834 O O . ALA A 1 103 ? 13.908 -1.674 4.617 1.00 94.94 103 ALA A O 1
ATOM 835 N N . ASN A 1 104 ? 12.285 -3.143 5.104 1.00 94.88 104 ASN A N 1
ATOM 836 C CA . ASN A 1 104 ? 12.804 -4.210 4.255 1.00 94.88 104 ASN A CA 1
ATOM 837 C C . ASN A 1 104 ? 12.834 -3.803 2.774 1.00 94.88 104 ASN A C 1
ATOM 839 O O . ASN A 1 104 ? 13.845 -4.014 2.113 1.00 94.88 104 ASN A O 1
ATOM 843 N N . LEU A 1 105 ? 11.783 -3.146 2.275 1.00 90.56 105 LEU A N 1
ATOM 844 C CA . LEU A 1 105 ? 11.761 -2.612 0.910 1.00 90.56 105 LEU A CA 1
ATOM 845 C C . LEU A 1 105 ? 12.793 -1.498 0.705 1.00 90.56 105 LEU A C 1
ATOM 847 O O . LEU A 1 105 ? 13.450 -1.461 -0.330 1.00 90.56 105 LEU A O 1
ATOM 851 N N . THR A 1 106 ? 12.982 -0.617 1.690 1.00 88.19 106 THR A N 1
ATOM 852 C CA . THR A 1 106 ? 14.045 0.400 1.639 1.00 88.19 106 THR A CA 1
ATOM 853 C C . THR A 1 106 ? 15.422 -0.254 1.548 1.00 88.19 106 THR A C 1
ATOM 855 O O . THR A 1 106 ? 16.220 0.118 0.693 1.00 88.19 106 THR A O 1
ATOM 858 N N . LEU A 1 107 ? 15.693 -1.264 2.380 1.00 89.56 107 LEU A N 1
ATOM 859 C CA . LEU A 1 107 ? 16.946 -2.021 2.339 1.00 89.56 107 LEU A CA 1
ATOM 860 C C . LEU A 1 107 ? 17.139 -2.737 1.002 1.00 89.56 107 LEU A C 1
ATOM 862 O O . LEU A 1 107 ? 18.242 -2.718 0.468 1.00 89.56 107 LEU A O 1
ATOM 866 N N . LEU A 1 108 ? 16.074 -3.319 0.445 1.00 85.50 108 LEU A N 1
ATOM 867 C CA . LEU A 1 108 ? 16.093 -3.937 -0.878 1.00 85.50 108 LEU A CA 1
ATOM 868 C C . LEU A 1 108 ? 16.520 -2.917 -1.940 1.00 85.50 108 LEU A C 1
ATOM 870 O O . LEU A 1 108 ? 17.450 -3.166 -2.696 1.00 85.50 108 LEU A O 1
ATOM 874 N N . VAL A 1 109 ? 15.896 -1.737 -1.956 1.00 80.94 109 VAL A N 1
ATOM 875 C CA . VAL A 1 109 ? 16.254 -0.664 -2.893 1.00 80.94 109 VAL A CA 1
ATOM 876 C C . VAL A 1 109 ? 17.711 -0.235 -2.713 1.00 80.94 109 VAL A C 1
ATOM 878 O O . VAL A 1 109 ? 18.416 -0.084 -3.706 1.00 80.94 109 VAL A O 1
ATOM 881 N N . LEU A 1 110 ? 18.186 -0.067 -1.477 1.00 82.06 110 LEU A N 1
ATOM 882 C CA . LEU A 1 110 ? 19.577 0.311 -1.209 1.00 82.06 110 LEU A CA 1
ATOM 883 C C . LEU A 1 110 ? 20.572 -0.764 -1.663 1.00 82.06 110 LEU A C 1
ATOM 885 O O . LEU A 1 110 ? 21.581 -0.424 -2.267 1.00 82.06 110 LEU A O 1
ATOM 889 N N . ALA A 1 111 ? 20.270 -2.045 -1.442 1.00 81.62 111 ALA A N 1
ATOM 890 C CA . ALA A 1 111 ? 21.128 -3.159 -1.847 1.00 81.62 111 ALA A CA 1
ATOM 891 C C . ALA A 1 111 ? 21.260 -3.311 -3.374 1.00 81.62 111 ALA A C 1
ATOM 893 O O . ALA A 1 111 ? 22.226 -3.902 -3.849 1.00 81.62 111 ALA A O 1
ATOM 894 N N . PHE A 1 112 ? 20.297 -2.790 -4.141 1.00 71.44 112 PHE A N 1
ATOM 895 C CA . PHE A 1 112 ? 20.270 -2.872 -5.604 1.00 71.44 112 PHE A CA 1
ATOM 896 C C . PHE A 1 112 ? 20.607 -1.549 -6.316 1.00 71.44 112 PHE A C 1
ATOM 898 O O . PHE A 1 112 ? 20.574 -1.502 -7.545 1.00 71.44 112 PHE A O 1
ATOM 905 N N . ASN A 1 113 ? 20.959 -0.485 -5.583 1.00 63.22 113 ASN A N 1
ATOM 906 C CA . ASN A 1 113 ? 21.487 0.750 -6.168 1.00 63.22 113 ASN A CA 1
ATOM 907 C C . ASN A 1 113 ? 23.029 0.707 -6.183 1.00 63.22 113 ASN A C 1
ATOM 909 O O . ASN A 1 113 ? 23.628 0.755 -5.113 1.00 63.22 113 ASN A O 1
ATOM 913 N N . PRO A 1 114 ? 23.693 0.705 -7.356 1.00 52.41 114 PRO A N 1
ATOM 914 C CA . PRO A 1 114 ? 25.154 0.587 -7.476 1.00 52.41 114 PRO A CA 1
ATOM 915 C C . PRO A 1 114 ? 25.928 1.874 -7.113 1.00 52.41 114 PRO A C 1
ATOM 917 O O . PRO A 1 114 ? 27.041 2.082 -7.582 1.00 52.41 114 PRO A O 1
ATOM 920 N N . ILE A 1 115 ? 25.331 2.780 -6.330 1.00 53.66 115 ILE A N 1
ATOM 921 C CA . ILE A 1 115 ? 25.958 4.048 -5.907 1.00 53.66 115 ILE A CA 1
ATOM 922 C C . ILE A 1 115 ? 26.730 3.870 -4.575 1.00 53.66 115 ILE A C 1
ATOM 924 O O . ILE A 1 115 ? 27.377 4.805 -4.107 1.00 53.66 115 ILE A O 1
ATOM 928 N N . PHE A 1 116 ? 26.737 2.656 -4.008 1.00 42.69 116 PHE A N 1
ATOM 929 C CA . PHE A 1 116 ? 27.662 2.217 -2.959 1.00 42.69 116 PHE A CA 1
ATOM 930 C C . PHE A 1 116 ? 28.363 0.922 -3.363 1.00 42.69 116 PHE A C 1
ATOM 932 O O . PHE A 1 116 ? 27.682 0.050 -3.950 1.00 42.69 116 PHE A O 1
#

Organism: NCBI:txid2675054

Foldseek 3Di:
DPPPVPPPVVVLVVLLVVLCVLCVVPVVVVVVVCVPDDPPPDPVVVVVQCPPVVNVVSVVVNVVSVLSNCLSVVLVCLVVPPDPVCSVVVNVVSVVVSVVVVVVVVVVVVVPDPPD